Protein AF-A0A392TRG6-F1 (afdb_monomer_lite)

Radius of gyration: 15.72 Å; chains: 1; bounding box: 42×21×34 Å

Secondary structure (DSSP, 8-state):
-HHHHHH----------EESTTSSS-EE-SHHHHHHHHHHHHHHHHHHHHHTT-----

Structure (mmCIF, N/CA/C/O backbone):
data_AF-A0A392TRG6-F1
#
_entry.id   AF-A0A392TRG6-F1
#
loop_
_atom_site.group_PDB
_atom_site.id
_atom_site.type_symbol
_atom_site.label_atom_id
_atom_site.label_alt_id
_atom_site.label_comp_id
_atom_site.label_asym_id
_atom_site.label_entity_id
_atom_site.label_seq_id
_atom_site.pdbx_PDB_ins_code
_atom_site.Cartn_x
_atom_site.Cartn_y
_atom_site.Cartn_z
_atom_site.occupancy
_atom_site.B_iso_or_equiv
_atom_site.auth_seq_id
_atom_site.auth_comp_id
_atom_site.auth_asym_id
_atom_site.auth_atom_id
_atom_site.pdbx_PDB_model_num
ATOM 1 N N . PRO A 1 1 ? 2.133 -3.897 10.823 1.00 76.25 1 PRO A N 1
ATOM 2 C CA . PRO A 1 1 ? 2.336 -4.644 12.104 1.00 76.25 1 PRO A CA 1
ATOM 3 C C . PRO A 1 1 ? 2.679 -3.794 13.349 1.00 76.25 1 PRO A C 1
ATOM 5 O O . PRO A 1 1 ? 1.983 -3.907 14.350 1.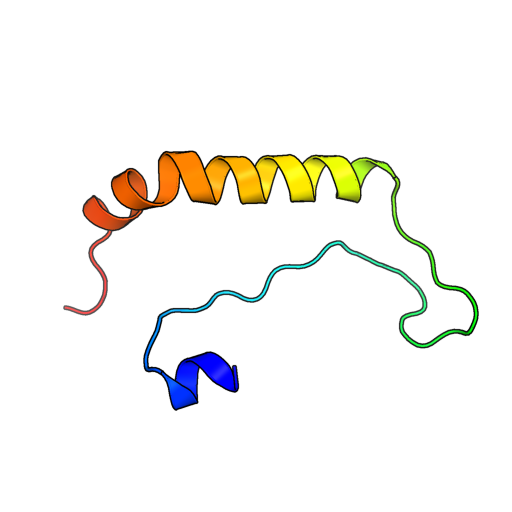00 76.25 1 PRO A O 1
ATOM 8 N N . ILE A 1 2 ? 3.716 -2.942 13.304 1.00 94.25 2 ILE A N 1
ATOM 9 C CA . ILE A 1 2 ? 4.167 -2.153 14.477 1.00 94.25 2 ILE A CA 1
ATOM 10 C C . ILE A 1 2 ? 3.071 -1.200 14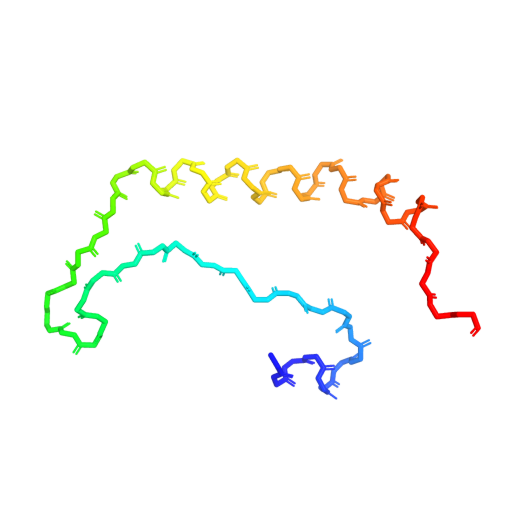.980 1.00 94.25 2 ILE A C 1
ATOM 12 O O . ILE A 1 2 ? 2.799 -1.122 16.177 1.00 94.25 2 ILE A O 1
ATOM 16 N N . LEU A 1 3 ? 2.404 -0.504 14.055 1.00 92.06 3 LEU A N 1
ATOM 17 C CA . LEU A 1 3 ? 1.315 0.409 14.399 1.00 92.06 3 LEU A CA 1
ATOM 18 C C . LEU A 1 3 ? 0.128 -0.339 15.009 1.00 92.06 3 LEU A C 1
ATOM 20 O O . LEU A 1 3 ? -0.337 0.056 16.069 1.00 92.06 3 LEU A O 1
ATOM 24 N N . ALA A 1 4 ? -0.296 -1.457 14.413 1.00 93.75 4 ALA A N 1
ATOM 25 C CA . ALA A 1 4 ? -1.393 -2.272 14.938 1.00 93.75 4 ALA A CA 1
ATOM 26 C C . ALA A 1 4 ? -1.183 -2.649 16.413 1.00 93.75 4 ALA A C 1
ATOM 28 O O . ALA A 1 4 ? -2.082 -2.453 17.225 1.00 93.75 4 ALA A O 1
ATOM 29 N N . SER A 1 5 ? 0.026 -3.092 16.784 1.00 91.81 5 SER A N 1
ATOM 30 C CA . SER A 1 5 ? 0.362 -3.401 18.181 1.00 91.81 5 SER A CA 1
ATOM 31 C C . SER A 1 5 ? 0.412 -2.177 19.097 1.00 91.81 5 SER A C 1
ATOM 33 O O . SER A 1 5 ? 0.152 -2.301 20.287 1.00 91.81 5 SER A O 1
ATOM 35 N N . GLY A 1 6 ? 0.758 -1.003 18.562 1.00 94.06 6 GLY A N 1
ATOM 36 C CA . GLY A 1 6 ? 0.876 0.228 19.344 1.00 94.06 6 GLY A CA 1
ATOM 37 C C . GLY A 1 6 ? -0.459 0.927 19.608 1.00 94.06 6 GLY A C 1
ATOM 38 O O . GLY A 1 6 ? -0.609 1.563 20.646 1.00 94.06 6 GLY A O 1
ATOM 39 N N . VAL A 1 7 ? -1.421 0.818 18.684 1.00 94.88 7 VAL A N 1
ATOM 40 C CA . VAL A 1 7 ? -2.712 1.530 18.769 1.00 94.88 7 VAL A CA 1
ATOM 41 C C . VAL A 1 7 ? -3.936 0.620 18.891 1.00 94.88 7 VAL A C 1
ATOM 43 O O . VAL A 1 7 ? -5.027 1.117 19.145 1.00 94.88 7 VAL A O 1
ATOM 46 N N . GLY A 1 8 ? -3.790 -0.696 18.709 1.00 91.94 8 GLY A N 1
ATOM 47 C CA . GLY A 1 8 ? -4.904 -1.648 18.796 1.00 91.94 8 GLY A CA 1
ATOM 48 C C . GLY A 1 8 ? -5.918 -1.543 17.651 1.00 91.94 8 GLY A C 1
ATOM 49 O O . GLY A 1 8 ? -7.053 -1.990 17.788 1.00 91.94 8 GLY A O 1
ATOM 50 N N . ILE A 1 9 ? -5.534 -0.939 16.525 1.00 93.06 9 ILE A N 1
ATOM 51 C CA . ILE A 1 9 ? -6.392 -0.782 15.344 1.00 93.06 9 ILE A CA 1
ATOM 52 C C . ILE A 1 9 ? -6.173 -1.963 14.391 1.00 93.06 9 ILE A C 1
ATOM 54 O O . ILE A 1 9 ? -5.037 -2.394 14.182 1.00 93.06 9 ILE A O 1
ATOM 58 N N . ARG A 1 10 ? -7.257 -2.462 13.777 1.00 91.69 10 ARG A N 1
ATOM 59 C CA . ARG A 1 10 ? -7.192 -3.464 12.700 1.00 91.69 10 ARG A CA 1
ATOM 60 C C . ARG A 1 10 ? -6.460 -2.875 11.491 1.00 91.69 10 ARG A C 1
ATOM 62 O O . ARG A 1 10 ? -6.872 -1.846 10.963 1.00 91.69 10 ARG A O 1
ATOM 69 N N . THR A 1 11 ? -5.396 -3.534 11.038 1.00 94.44 11 THR A N 1
ATOM 70 C CA . THR A 1 11 ? -4.613 -3.100 9.871 1.00 94.44 11 THR A CA 1
ATOM 71 C C . THR A 1 11 ? -4.479 -4.220 8.854 1.00 94.44 11 THR A C 1
ATOM 73 O O . THR A 1 11 ? -4.262 -5.368 9.236 1.00 94.44 11 THR A O 1
ATOM 76 N N . VAL A 1 12 ? -4.498 -3.863 7.575 1.00 94.56 12 VAL A N 1
ATOM 77 C CA . VAL A 1 12 ? -4.091 -4.725 6.462 1.00 94.56 12 VAL A CA 1
ATOM 78 C C . VAL A 1 12 ? -2.973 -4.001 5.719 1.00 94.56 12 VAL A C 1
ATOM 80 O O . VAL A 1 12 ? -3.114 -2.823 5.397 1.00 94.56 12 VAL A O 1
ATOM 83 N N . ASP A 1 13 ? -1.862 -4.693 5.475 1.00 95.94 13 ASP A N 1
ATOM 84 C CA . ASP A 1 13 ? -0.758 -4.175 4.669 1.00 95.94 13 ASP A CA 1
ATOM 85 C C . ASP A 1 13 ? -1.037 -4.490 3.186 1.00 95.94 13 ASP A C 1
ATOM 87 O O . ASP A 1 13 ? -1.242 -5.648 2.819 1.00 95.94 13 ASP A O 1
ATOM 91 N N . VAL A 1 14 ? -1.064 -3.461 2.333 1.00 96.38 14 VAL A N 1
ATOM 92 C CA . VAL A 1 14 ? -1.292 -3.581 0.881 1.00 96.38 14 VAL A CA 1
ATOM 93 C C . VAL A 1 14 ? -0.182 -2.878 0.106 1.00 96.38 14 VAL A C 1
ATOM 95 O O . VAL A 1 14 ? 0.382 -1.889 0.575 1.00 96.38 14 VAL A O 1
ATOM 98 N N . GLY A 1 15 ? 0.129 -3.364 -1.093 1.00 96.06 15 GLY A N 1
ATOM 99 C CA . GLY A 1 15 ? 1.135 -2.755 -1.958 1.00 96.06 15 GLY A CA 1
ATOM 100 C C . GLY A 1 15 ? 1.068 -3.275 -3.389 1.00 96.06 15 GLY A C 1
ATOM 101 O O . GLY A 1 15 ? 0.594 -4.383 -3.635 1.00 96.06 15 GLY A O 1
ATOM 102 N N . ALA A 1 16 ? 1.542 -2.456 -4.327 1.00 97.31 16 ALA A N 1
ATOM 103 C CA . ALA A 1 16 ? 1.685 -2.835 -5.727 1.00 97.31 16 ALA A CA 1
ATOM 104 C C . ALA A 1 16 ? 2.843 -3.835 -5.914 1.00 97.31 16 ALA A C 1
ATOM 106 O O . ALA A 1 16 ? 3.867 -3.718 -5.230 1.00 97.31 16 ALA A 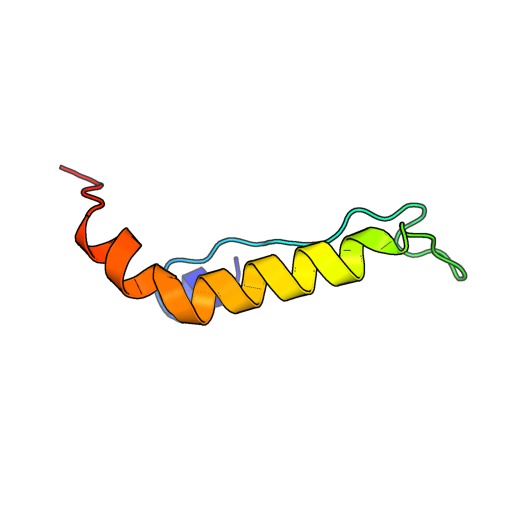O 1
ATOM 107 N N . PRO A 1 17 ? 2.721 -4.800 -6.840 1.00 97.56 17 PRO A N 1
ATOM 108 C CA . PRO A 1 17 ? 3.812 -5.704 -7.157 1.00 97.56 17 PRO A CA 1
ATOM 109 C C . PRO A 1 17 ? 4.973 -4.946 -7.810 1.00 97.56 17 PRO A C 1
ATOM 111 O O . PRO A 1 17 ? 4.796 -4.065 -8.650 1.00 97.56 17 PRO A O 1
ATOM 114 N N . GLN A 1 18 ? 6.193 -5.320 -7.435 1.00 97.81 18 GLN A N 1
ATOM 115 C CA . GLN A 1 18 ? 7.406 -4.789 -8.044 1.00 97.81 18 GLN A CA 1
ATOM 116 C C . GLN A 1 18 ? 8.487 -5.862 -8.162 1.00 97.81 18 GLN A C 1
ATOM 118 O O . GLN A 1 18 ? 8.489 -6.851 -7.427 1.00 97.81 18 GLN A O 1
ATOM 123 N N . LEU A 1 19 ? 9.420 -5.650 -9.088 1.00 98.38 19 LEU A N 1
ATOM 124 C CA . LEU A 1 19 ? 10.602 -6.482 -9.278 1.00 98.38 19 LEU A CA 1
ATOM 125 C C . LEU A 1 19 ? 11.863 -5.739 -8.843 1.00 98.38 19 LEU A C 1
ATOM 127 O O . LEU A 1 19 ? 11.988 -4.527 -9.022 1.00 98.38 19 LEU A O 1
ATOM 131 N N . SER A 1 20 ? 12.828 -6.519 -8.350 1.00 97.56 20 SER A N 1
ATOM 132 C CA . SER A 1 20 ? 14.147 -6.040 -7.922 1.00 97.56 20 SER A CA 1
ATOM 133 C C . SER A 1 20 ? 14.102 -5.068 -6.740 1.00 97.56 20 SER A C 1
ATOM 135 O O . SER A 1 20 ? 14.904 -4.139 -6.701 1.00 97.56 20 SER A O 1
ATOM 137 N N . MET A 1 21 ? 13.200 -5.291 -5.777 1.00 97.38 21 MET A N 1
ATOM 138 C CA . MET A 1 21 ? 13.118 -4.471 -4.563 1.00 97.38 21 MET A CA 1
ATOM 139 C C . MET A 1 21 ? 14.502 -4.351 -3.903 1.00 97.38 21 MET A C 1
ATOM 141 O 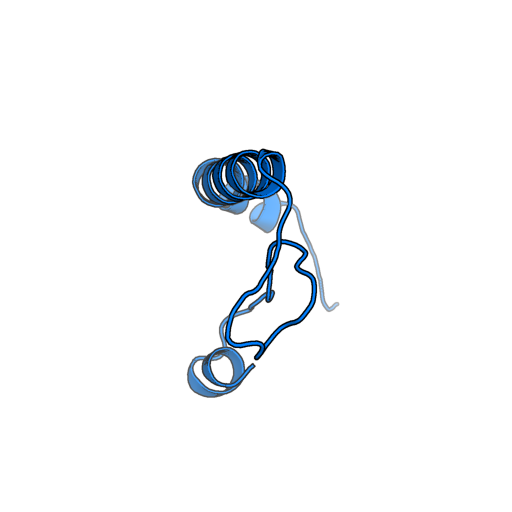O . MET A 1 21 ? 15.195 -5.360 -3.745 1.00 97.38 21 MET A O 1
ATOM 145 N N . HIS A 1 22 ? 14.890 -3.129 -3.529 1.00 97.94 22 HIS A N 1
ATOM 146 C CA . HIS A 1 22 ? 16.217 -2.741 -3.015 1.00 97.94 22 HIS A CA 1
ATOM 147 C C . HIS A 1 22 ? 17.346 -2.603 -4.058 1.00 97.94 22 HIS A C 1
ATOM 149 O O . HIS A 1 22 ? 18.500 -2.370 -3.691 1.00 97.94 22 HIS A O 1
ATOM 155 N N . SER A 1 23 ? 17.051 -2.711 -5.353 1.00 98.44 23 SER A N 1
ATOM 156 C CA . SER A 1 23 ? 17.982 -2.355 -6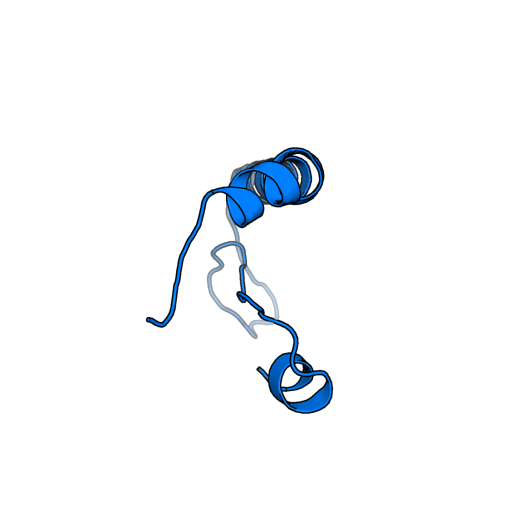.433 1.00 98.44 23 SER A CA 1
ATOM 157 C C . SER A 1 23 ? 18.132 -0.833 -6.569 1.00 98.44 23 SER A C 1
ATOM 159 O O . SER A 1 23 ? 17.210 -0.079 -6.278 1.00 98.44 23 SER A O 1
ATOM 161 N N . ILE A 1 24 ? 19.257 -0.364 -7.132 1.00 98.12 24 ILE A N 1
ATOM 162 C CA . ILE A 1 24 ? 19.408 1.040 -7.577 1.00 98.12 24 ILE A CA 1
ATOM 163 C C . ILE A 1 24 ? 18.368 1.431 -8.646 1.00 98.12 24 ILE A C 1
ATOM 165 O O . ILE A 1 24 ? 18.105 2.611 -8.871 1.00 98.12 24 ILE A O 1
ATOM 169 N N . ARG A 1 25 ? 17.786 0.434 -9.324 1.00 97.69 25 ARG A N 1
ATOM 170 C CA . ARG A 1 25 ? 16.706 0.603 -10.295 1.00 97.69 25 ARG A CA 1
ATOM 171 C C . ARG A 1 25 ? 15.694 -0.532 -10.168 1.00 97.69 25 ARG A C 1
ATOM 173 O O . ARG A 1 25 ? 16.009 -1.680 -10.488 1.00 97.69 25 ARG A O 1
ATOM 180 N N . GLU A 1 26 ? 14.498 -0.183 -9.718 1.00 98.44 26 GLU A N 1
ATOM 181 C CA . GLU A 1 26 ? 13.344 -1.074 -9.559 1.00 98.44 26 GLU A CA 1
ATOM 182 C C . GLU A 1 26 ? 12.429 -1.011 -10.798 1.00 98.44 26 GLU A C 1
ATOM 184 O O . GLU A 1 26 ? 12.590 -0.143 -11.664 1.00 98.44 26 GLU A O 1
ATOM 189 N N . MET A 1 27 ? 11.485 -1.950 -10.908 1.00 98.00 27 MET A N 1
ATOM 190 C CA . MET A 1 27 ? 10.488 -1.985 -11.986 1.00 98.00 27 MET A CA 1
ATOM 191 C C . MET A 1 27 ? 9.106 -2.366 -11.445 1.00 98.00 27 MET A C 1
ATOM 193 O O . MET A 1 27 ? 8.994 -3.279 -10.630 1.00 98.00 27 MET A O 1
ATOM 197 N N . CYS A 1 28 ? 8.052 -1.735 -11.958 1.00 97.62 28 CYS A N 1
ATOM 198 C CA . CYS A 1 28 ? 6.653 -2.045 -11.647 1.00 97.62 28 CYS A CA 1
ATOM 199 C C . CYS A 1 28 ? 5.771 -1.875 -12.894 1.00 97.62 28 CYS A C 1
ATOM 201 O O . CYS A 1 28 ? 6.217 -1.299 -13.895 1.00 97.62 28 CYS A O 1
ATOM 203 N N . ALA A 1 29 ? 4.537 -2.390 -12.860 1.00 98.19 29 ALA A N 1
ATOM 204 C CA . ALA A 1 29 ? 3.597 -2.169 -13.951 1.00 98.19 29 ALA A CA 1
ATOM 205 C C . ALA A 1 29 ? 2.959 -0.777 -13.839 1.00 98.19 29 ALA A C 1
ATOM 207 O O . ALA A 1 29 ? 2.672 -0.280 -12.752 1.00 98.19 29 ALA A O 1
ATOM 208 N N . VAL A 1 30 ? 2.703 -0.145 -14.986 1.00 97.94 30 VAL A N 1
ATOM 209 C CA . VAL A 1 30 ? 2.080 1.189 -15.030 1.00 97.94 30 VAL A CA 1
ATOM 210 C C . VAL A 1 30 ? 0.645 1.146 -14.491 1.00 97.94 30 VAL A C 1
ATOM 212 O O . VAL A 1 30 ? 0.217 2.063 -13.790 1.00 97.94 30 VAL A O 1
ATOM 215 N N . ASP A 1 31 ? -0.077 0.060 -14.765 1.00 98.38 31 ASP A N 1
ATOM 216 C CA . ASP A 1 31 ? -1.476 -0.105 -14.360 1.00 98.38 31 ASP A CA 1
ATOM 217 C C . ASP A 1 31 ? -1.651 -0.231 -12.838 1.00 98.38 31 ASP A C 1
ATOM 219 O O . ASP A 1 31 ? -2.692 0.161 -12.306 1.00 98.38 31 ASP A O 1
ATOM 223 N N . ASP A 1 32 ? -0.624 -0.687 -12.111 1.00 97.94 32 ASP A N 1
ATOM 224 C CA . ASP A 1 32 ? -0.686 -0.859 -10.653 1.00 97.94 32 ASP A CA 1
ATOM 225 C C . ASP A 1 32 ? -0.927 0.465 -9.917 1.00 97.94 32 ASP A C 1
ATOM 227 O O . ASP A 1 32 ? -1.529 0.487 -8.838 1.00 97.94 32 ASP A O 1
ATOM 231 N N . VAL A 1 33 ? -0.527 1.593 -10.516 1.00 97.50 33 VAL A N 1
ATOM 232 C CA . VAL A 1 33 ? -0.811 2.933 -9.984 1.00 97.50 33 VAL A CA 1
ATOM 233 C C . VAL A 1 33 ? -2.314 3.211 -10.005 1.00 97.50 33 VAL A C 1
ATOM 235 O O . VAL A 1 33 ? -2.868 3.719 -9.027 1.00 97.50 33 VAL A O 1
ATOM 238 N N . LYS A 1 34 ? -2.993 2.844 -11.098 1.00 98.19 34 LYS A N 1
ATOM 239 C CA . LYS A 1 34 ? -4.440 3.021 -11.236 1.00 98.19 34 LYS A CA 1
ATOM 240 C C . LYS A 1 34 ? -5.191 2.114 -10.265 1.00 98.19 34 LYS A C 1
ATOM 242 O O . LYS A 1 34 ? -6.078 2.600 -9.568 1.00 98.19 34 LYS A O 1
ATOM 247 N N . TYR A 1 35 ? -4.807 0.841 -10.167 1.00 98.25 35 TYR A N 1
ATOM 248 C CA . TYR A 1 35 ? -5.450 -0.087 -9.234 1.00 98.25 35 TYR A CA 1
ATOM 249 C C . TYR A 1 35 ? -5.267 0.341 -7.778 1.00 98.25 35 TYR A C 1
ATOM 251 O O . TYR A 1 35 ? -6.224 0.307 -7.009 1.00 98.25 35 TYR A O 1
ATOM 259 N N . SER A 1 36 ? -4.078 0.826 -7.410 1.00 97.88 36 SER A N 1
ATOM 260 C CA . SER A 1 36 ? -3.831 1.364 -6.067 1.00 97.88 36 SER A CA 1
ATOM 261 C C . SER A 1 36 ? -4.723 2.575 -5.776 1.00 97.88 36 SER A C 1
ATOM 263 O O . SER A 1 36 ? -5.321 2.666 -4.705 1.00 97.88 36 SER A O 1
ATOM 265 N N . TYR A 1 37 ? -4.867 3.489 -6.743 1.00 98.25 37 TYR A N 1
ATOM 266 C CA . TYR A 1 37 ? -5.756 4.646 -6.615 1.00 98.25 37 TYR A CA 1
ATOM 267 C C . TYR A 1 37 ? -7.223 4.235 -6.430 1.00 98.25 37 TYR A C 1
ATOM 269 O O . TYR A 1 37 ? -7.885 4.716 -5.509 1.00 98.25 37 TYR A O 1
ATOM 277 N N . GLU A 1 38 ? -7.732 3.343 -7.280 1.00 98.38 38 GLU A N 1
ATOM 278 C CA . GLU A 1 38 ? -9.116 2.866 -7.207 1.00 98.38 38 GLU A CA 1
ATOM 279 C C . GLU A 1 38 ? -9.381 2.118 -5.896 1.00 98.38 38 GLU A C 1
ATOM 281 O O . GLU A 1 38 ? -10.411 2.348 -5.263 1.00 98.38 38 GLU A O 1
ATOM 286 N N . HIS A 1 39 ? -8.423 1.310 -5.434 1.00 97.81 39 HIS A N 1
ATOM 287 C CA . HIS A 1 39 ? -8.510 0.589 -4.168 1.00 97.81 39 HIS A CA 1
ATOM 288 C C . HIS A 1 39 ? -8.635 1.537 -2.968 1.00 97.81 39 HIS A C 1
ATOM 290 O O . HIS A 1 39 ? -9.565 1.407 -2.172 1.00 97.81 39 HIS A O 1
ATOM 296 N N . PHE A 1 40 ? -7.748 2.533 -2.850 1.00 98.06 40 PHE A N 1
ATOM 297 C CA . PHE A 1 40 ? -7.825 3.491 -1.744 1.00 98.06 40 PHE A CA 1
ATOM 298 C C . PHE A 1 40 ? -9.074 4.366 -1.827 1.00 98.06 40 PHE A C 1
ATOM 300 O O . PHE A 1 40 ? -9.689 4.657 -0.801 1.00 98.06 40 PHE A O 1
ATOM 307 N N . LY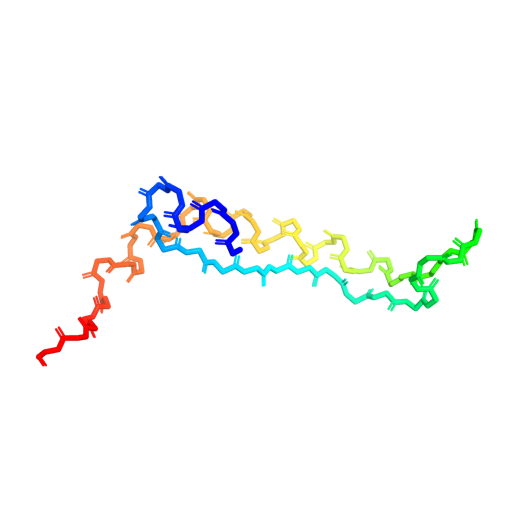S A 1 41 ? -9.493 4.755 -3.036 1.00 98.38 41 LYS A N 1
ATOM 308 C CA . LYS A 1 41 ? -10.740 5.496 -3.233 1.00 98.38 41 LYS A CA 1
ATOM 309 C C . LYS A 1 41 ? -11.943 4.695 -2.730 1.00 98.38 41 LYS A C 1
ATOM 311 O O . LYS A 1 41 ? -12.734 5.238 -1.964 1.00 98.38 41 LYS A O 1
ATOM 316 N N . ALA A 1 42 ? -12.053 3.424 -3.116 1.00 98.00 42 ALA A N 1
ATOM 317 C CA . ALA A 1 42 ? -13.126 2.545 -2.663 1.00 98.00 42 ALA A CA 1
ATOM 318 C C . ALA A 1 42 ? -13.086 2.348 -1.142 1.00 98.00 42 ALA A C 1
ATOM 320 O O . ALA A 1 42 ? -14.117 2.468 -0.489 1.00 98.00 42 ALA A O 1
ATOM 321 N N . PHE A 1 43 ? -11.901 2.157 -0.549 1.00 97.50 43 PHE A N 1
ATOM 322 C CA . PHE A 1 43 ? -11.754 2.069 0.906 1.00 97.50 43 PHE A CA 1
ATOM 323 C C . PHE A 1 43 ? -12.349 3.296 1.614 1.00 97.50 43 PHE A C 1
ATOM 325 O O . PHE A 1 43 ? -13.195 3.151 2.492 1.00 97.50 43 PHE A O 1
ATOM 332 N N . PHE A 1 44 ? -11.989 4.513 1.200 1.00 97.19 44 PHE A N 1
ATOM 333 C CA . PHE A 1 44 ? -12.517 5.722 1.842 1.00 97.19 44 PHE A CA 1
ATOM 334 C C . PHE A 1 44 ? -14.011 5.969 1.584 1.00 97.19 44 PHE A C 1
ATOM 336 O O . PHE A 1 44 ? -14.641 6.685 2.361 1.00 97.19 44 PHE A O 1
ATOM 343 N N . GLN A 1 45 ? -14.580 5.409 0.514 1.00 97.75 45 GLN A N 1
ATOM 344 C CA . GLN A 1 45 ? -15.985 5.606 0.147 1.00 97.75 45 GLN A CA 1
ATOM 345 C C . GLN A 1 45 ? -16.918 4.534 0.724 1.00 97.75 45 GLN A C 1
ATOM 347 O O . GLN A 1 45 ? -18.047 4.845 1.093 1.00 97.75 45 GLN A O 1
ATOM 352 N N . GLU A 1 46 ? -16.464 3.285 0.811 1.00 96.81 46 GLU A N 1
ATOM 353 C CA . GLU A 1 46 ? -17.341 2.125 1.011 1.00 96.81 46 GLU A CA 1
ATOM 354 C C . GLU A 1 46 ? -17.050 1.352 2.304 1.00 96.81 46 GLU A C 1
ATOM 356 O O . GLU A 1 46 ? -17.918 0.622 2.786 1.00 96.81 46 GLU A O 1
ATOM 361 N N . PHE A 1 47 ? -15.870 1.523 2.913 1.00 95.31 47 PHE A N 1
ATOM 362 C CA . PHE A 1 47 ? -15.431 0.677 4.029 1.00 95.31 47 PHE A CA 1
ATOM 363 C C . PHE A 1 47 ? -16.387 0.691 5.227 1.00 95.31 47 PHE A C 1
ATOM 365 O O . PHE A 1 47 ? -16.674 -0.365 5.778 1.00 95.31 47 PHE A O 1
ATOM 372 N N . PHE A 1 48 ? -16.938 1.849 5.604 1.00 93.69 48 PHE A N 1
ATOM 373 C CA . PHE A 1 48 ? -17.865 1.938 6.741 1.00 93.69 48 PHE A CA 1
ATOM 374 C C . PHE A 1 48 ? -19.141 1.113 6.540 1.00 93.69 48 PHE A C 1
ATOM 376 O O . PHE A 1 48 ? -19.654 0.524 7.490 1.00 93.69 48 PHE A O 1
ATOM 383 N N . HIS A 1 49 ? -19.647 1.049 5.306 1.00 95.56 49 HIS A N 1
ATOM 384 C CA . HIS A 1 49 ? -20.810 0.228 4.979 1.00 95.56 49 HIS A CA 1
ATOM 385 C C . HIS A 1 49 ? -20.461 -1.259 4.993 1.00 95.56 49 HIS A C 1
ATOM 387 O O . HIS A 1 49 ? -21.260 -2.071 5.451 1.00 95.56 49 HIS A O 1
ATOM 393 N N . LEU A 1 50 ? -19.274 -1.619 4.507 1.00 94.06 50 LEU A N 1
ATOM 394 C CA . LEU A 1 50 ? -18.796 -2.996 4.518 1.00 94.06 50 LEU A CA 1
ATOM 395 C C . LEU A 1 50 ? -18.576 -3.499 5.953 1.00 94.06 50 LEU A C 1
ATOM 397 O O . LEU A 1 50 ? -19.073 -4.563 6.308 1.00 94.06 50 LEU A O 1
ATOM 401 N N . ASP A 1 51 ? -17.889 -2.717 6.786 1.00 94.19 51 ASP A N 1
ATOM 402 C CA . ASP A 1 51 ? -17.525 -3.095 8.156 1.00 94.19 51 ASP A CA 1
ATOM 403 C C . ASP A 1 51 ? -18.756 -3.330 9.043 1.00 94.19 51 ASP A C 1
ATOM 405 O O . ASP A 1 51 ? -18.783 -4.275 9.824 1.00 94.19 51 ASP A O 1
ATOM 409 N N . ALA A 1 52 ? -19.824 -2.547 8.851 1.00 94.44 52 ALA A N 1
ATOM 410 C CA . ALA A 1 52 ? -21.092 -2.731 9.560 1.00 94.44 52 ALA A CA 1
ATOM 411 C C . ALA A 1 52 ? -21.788 -4.074 9.259 1.00 94.44 52 ALA A C 1
ATOM 413 O O . ALA A 1 52 ? -22.632 -4.515 10.037 1.00 94.44 52 ALA A O 1
ATOM 414 N N . ASN A 1 53 ? -21.456 -4.715 8.134 1.00 94.56 53 ASN A N 1
ATOM 415 C CA . ASN A 1 53 ? -22.060 -5.972 7.691 1.00 94.56 53 ASN A CA 1
ATOM 416 C C . ASN A 1 53 ? -21.179 -7.199 7.976 1.00 94.56 53 ASN A C 1
ATOM 418 O O . ASN A 1 53 ? -21.543 -8.312 7.593 1.00 94.56 53 ASN A O 1
ATOM 422 N N . ILE A 1 54 ? -20.025 -7.020 8.625 1.00 92.81 54 ILE A N 1
ATOM 423 C CA . ILE A 1 54 ? -19.083 -8.100 8.920 1.00 92.81 54 ILE A CA 1
ATOM 424 C C . ILE A 1 54 ? -19.128 -8.415 10.415 1.00 92.81 54 ILE A C 1
ATOM 426 O O . ILE A 1 54 ? -18.846 -7.564 11.253 1.00 92.81 54 ILE A O 1
ATOM 430 N N . VAL A 1 55 ? -19.438 -9.670 10.745 1.00 91.25 55 VAL A N 1
ATOM 431 C CA . VAL A 1 55 ? -19.329 -10.207 12.107 1.00 91.25 55 VAL A CA 1
ATOM 432 C C . VAL A 1 55 ? -18.154 -11.175 12.143 1.00 91.25 55 VAL A C 1
ATOM 434 O O . VAL A 1 55 ? -18.108 -12.134 11.374 1.00 91.25 55 VAL A O 1
ATOM 437 N N . VAL A 1 56 ? -17.203 -10.906 13.029 1.00 89.00 56 VAL A N 1
ATOM 438 C CA . VAL A 1 56 ? -16.003 -11.715 13.269 1.00 89.00 56 VAL A CA 1
ATOM 439 C C . VAL A 1 56 ? -15.820 -11.895 14.773 1.00 89.00 56 VAL A C 1
ATOM 441 O O . VAL A 1 56 ? -16.211 -11.012 15.530 1.00 89.00 56 VAL A O 1
ATOM 444 N N . ASP A 1 57 ? -15.238 -13.032 15.163 1.00 80.12 57 ASP A N 1
ATOM 445 C CA . ASP A 1 57 ? -14.979 -13.454 16.547 1.00 80.12 57 ASP A CA 1
ATOM 446 C C . ASP A 1 57 ? -16.257 -13.571 17.415 1.00 80.12 57 ASP A C 1
ATOM 448 O O . ASP A 1 57 ? -16.703 -12.609 18.040 1.00 80.12 57 ASP A O 1
ATOM 452 N N . ILE A 1 58 ? -16.850 -14.778 17.431 1.00 62.03 58 ILE A N 1
ATOM 453 C CA . ILE A 1 58 ? -17.986 -15.180 18.292 1.00 62.03 58 ILE A CA 1
ATOM 454 C C . ILE A 1 58 ? -17.460 -15.954 19.502 1.00 62.03 58 ILE A C 1
ATOM 456 O O . ILE A 1 58 ? -16.614 -16.852 19.280 1.00 62.03 58 ILE A O 1
#

InterPro domains:
  IPR001948 Peptidase M18 [PF02127] (1-44)
  IPR001948 Peptidase M18 [PTHR28570] (1-57)

Sequence (58 aa):
PILASGVGIRTVDVGAPQLSMHSIREMCAVDDVKYSYEHFKAFFQEFFHLDANIVVDI

Organism: NCBI:txid97028

Foldseek 3Di:
DVVCVVPVDDDDDDDFDWPPPPDPDIDGDPCSVVVVVVVVVCCVVCVVVVVVVDDDDD

pLDDT: mean 94.88, std 5.92, range [62.03, 98.44]